Protein AF-M0G0F9-F1 (afdb_monomer)

Mean predicted aligned error: 7.31 Å

Radius of gyration: 19.44 Å; Cα contacts (8 Å, |Δi|>4): 102; chains: 1; bounding box: 55×50×41 Å

Solvent-accessible surface area (backbone atoms only — not comparable to full-atom values): 6748 Å² total; per-residue (Å²): 113,66,71,39,37,76,71,45,54,28,40,78,80,40,79,83,74,71,36,74,45,75,30,60,68,52,54,51,50,50,53,26,53,49,48,41,66,73,46,72,42,46,65,54,34,48,54,52,44,53,54,48,50,51,52,41,51,61,48,44,73,78,48,98,44,97,40,57,66,54,36,59,74,70,46,62,40,80,78,35,72,71,49,35,50,48,43,54,48,36,47,50,43,54,52,49,48,53,41,42,52,52,26,29,54,51,43,54,52,52,60,54,54,73,73,67,76,82,82,134

Secondary structure (DSSP, 8-state):
-HHHHHTTSEEEEEETTEEEEE-HHHHHHHHHHHHHHHH-SHHHHHHHHHHHHHHHHHHHTT-SSSSHHHHHHHTGGGS-HHHHHHHHHHHHHHHHHHHHHHHHHHHHHHHHHHT-----

Organism: Haloferax prahovense (strain DSM 18310 / JCM 13924 / TL6) (NCBI:txid1227461)

Foldseek 3Di:
DVVCVVVVQWDFDDVVVTDIDGNVVVVLVVLLVVVCVVQVALVSLVVVLVVLVVVLVVLCVVDPDPALVRCVVVCVCVVDVVNVVSSVVNVVSVSVSVSSVVSSVVRVVVVVVVVDDDDD

Structure (mmCIF, N/CA/C/O backbone):
data_AF-M0G0F9-F1
#
_entry.id   AF-M0G0F9-F1
#
loop_
_atom_site.group_PDB
_atom_site.id
_atom_site.type_symbol
_atom_site.label_atom_id
_atom_site.label_alt_id
_atom_site.label_comp_id
_atom_site.label_asym_id
_atom_site.label_entity_id
_atom_site.label_seq_id
_atom_site.pdbx_PDB_ins_code
_atom_site.Cartn_x
_atom_site.Cartn_y
_atom_site.Cartn_z
_atom_site.occupancy
_atom_site.B_iso_or_equiv
_atom_site.auth_seq_id
_atom_site.auth_comp_id
_atom_site.auth_asym_id
_atom_site.auth_atom_id
_atom_site.pdbx_PDB_model_num
ATOM 1 N N . MET A 1 1 ? -3.627 -21.669 20.450 1.00 80.75 1 MET A N 1
ATOM 2 C CA . MET A 1 1 ? -4.006 -21.076 19.149 1.00 80.75 1 MET A CA 1
ATOM 3 C C . MET A 1 1 ? -5.408 -20.485 19.185 1.00 80.75 1 MET A C 1
ATOM 5 O O . MET A 1 1 ? -5.572 -19.408 18.638 1.00 80.75 1 MET A O 1
ATOM 9 N N . GLU A 1 2 ? -6.376 -21.105 19.871 1.00 85.25 2 GLU A N 1
ATOM 10 C CA . GLU A 1 2 ? -7.770 -20.613 19.951 1.00 85.25 2 GLU A CA 1
ATOM 11 C C . GLU A 1 2 ? -7.898 -19.176 20.480 1.00 85.25 2 GLU A C 1
ATOM 13 O O . GLU A 1 2 ? -8.560 -18.369 19.849 1.00 85.25 2 GLU A O 1
ATOM 18 N N . TRP A 1 3 ? -7.124 -18.789 21.500 1.00 88.81 3 TRP A N 1
ATOM 19 C CA . TRP A 1 3 ? -7.073 -17.393 21.965 1.00 88.81 3 TRP A CA 1
ATOM 20 C C . TRP A 1 3 ? -6.727 -16.366 20.865 1.00 88.81 3 TRP A C 1
ATOM 22 O O . TRP A 1 3 ? -7.243 -15.253 20.858 1.00 88.81 3 TRP A O 1
ATOM 32 N N . PHE A 1 4 ? -5.869 -16.722 19.903 1.00 88.06 4 PHE A N 1
ATOM 33 C CA . PHE A 1 4 ? -5.549 -15.834 18.778 1.00 88.06 4 PHE A CA 1
ATOM 34 C C . PHE A 1 4 ? -6.666 -15.785 17.731 1.00 88.06 4 PHE A C 1
ATOM 36 O O . PHE A 1 4 ? -6.742 -14.811 16.986 1.00 88.06 4 PHE A O 1
ATOM 43 N N . VAL A 1 5 ? -7.510 -16.818 17.668 1.00 85.19 5 VAL A N 1
ATOM 44 C CA . VAL A 1 5 ? -8.732 -16.812 16.856 1.00 85.19 5 VAL A CA 1
ATOM 45 C C . VAL A 1 5 ? -9.772 -15.901 17.498 1.00 85.19 5 VAL A C 1
ATOM 47 O O . VAL A 1 5 ? -10.344 -15.066 16.805 1.00 85.19 5 VAL A O 1
ATOM 50 N N . ASP A 1 6 ? -9.921 -15.961 18.822 1.00 86.81 6 ASP A N 1
ATOM 51 C CA . ASP A 1 6 ? -10.823 -15.076 19.569 1.00 86.81 6 ASP A 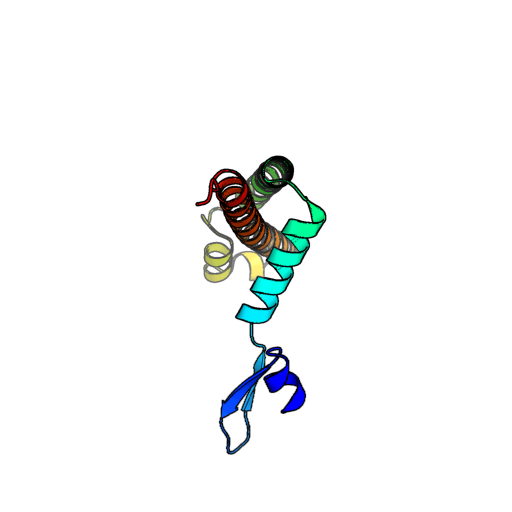CA 1
ATOM 52 C C . ASP A 1 6 ? -10.423 -13.598 19.438 1.00 86.81 6 ASP A C 1
ATOM 54 O O . ASP A 1 6 ? -11.273 -12.720 19.308 1.00 86.81 6 ASP A O 1
ATOM 58 N N . LEU A 1 7 ? -9.116 -13.314 19.413 1.00 86.88 7 LEU A N 1
ATOM 59 C CA . LEU A 1 7 ? -8.588 -11.975 19.129 1.00 86.88 7 LEU A CA 1
ATOM 60 C C . LEU A 1 7 ? -8.673 -11.567 17.646 1.00 86.88 7 LEU A C 1
ATOM 62 O O . LEU A 1 7 ? -8.302 -10.444 17.306 1.00 86.88 7 LEU A O 1
ATOM 66 N N . GLY A 1 8 ? -9.097 -12.465 16.754 1.00 85.50 8 GLY A N 1
ATOM 67 C CA . GLY A 1 8 ? -9.177 -12.231 15.311 1.00 85.50 8 GLY A CA 1
ATOM 68 C C . GLY A 1 8 ? -7.827 -12.193 14.588 1.00 85.50 8 GLY A C 1
ATOM 69 O O . GLY A 1 8 ? -7.780 -11.837 13.416 1.00 85.50 8 GLY A O 1
ATOM 70 N N . VAL A 1 9 ? -6.726 -12.554 15.252 1.00 89.31 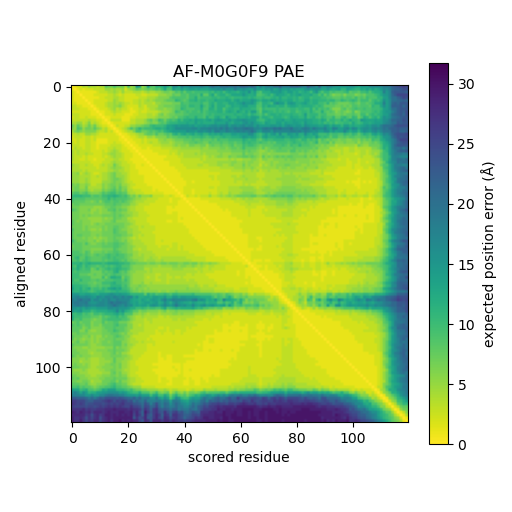9 VAL A N 1
ATOM 71 C CA . VAL A 1 9 ? -5.358 -12.559 14.697 1.00 89.31 9 VAL A CA 1
ATOM 72 C C . VAL A 1 9 ? -5.128 -13.764 13.781 1.00 89.31 9 VAL A C 1
ATOM 74 O O . VAL A 1 9 ? -4.423 -13.666 12.770 1.00 89.31 9 VAL A O 1
ATOM 77 N N . LEU A 1 10 ? -5.719 -14.902 14.137 1.00 91.75 10 LEU A N 1
ATOM 78 C CA . LEU A 1 10 ? -5.718 -16.127 13.346 1.00 91.75 10 LEU A CA 1
ATOM 79 C C . LEU A 1 10 ? -7.143 -16.486 12.928 1.00 91.75 10 LEU A C 1
ATOM 81 O O . LEU A 1 10 ? -8.106 -16.152 13.607 1.00 91.75 10 LEU A O 1
ATOM 85 N N . GLU A 1 11 ? -7.259 -17.229 11.840 1.00 90.69 11 GLU A N 1
ATOM 86 C CA . GLU A 1 11 ? -8.483 -17.895 11.414 1.00 90.69 11 GLU A CA 1
ATOM 87 C C . GLU A 1 11 ? -8.235 -19.405 11.416 1.00 90.69 11 GLU A C 1
ATOM 89 O O . GLU A 1 11 ? -7.196 -19.874 10.942 1.00 90.69 11 GLU A O 1
ATOM 94 N N . LYS A 1 12 ? -9.165 -20.180 11.977 1.00 91.56 12 LYS A N 1
A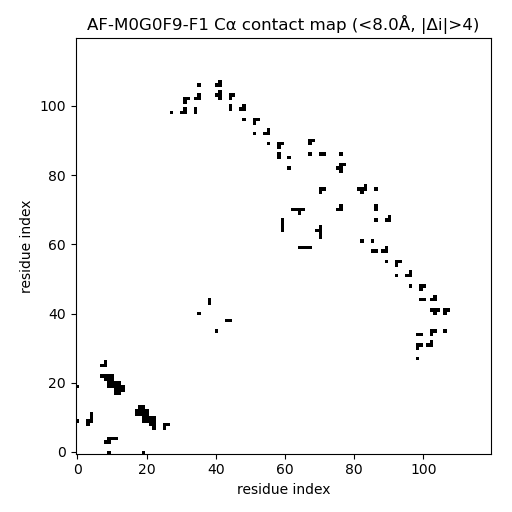TOM 95 C CA . LYS A 1 12 ? -9.116 -21.643 11.927 1.00 91.56 12 LYS A CA 1
ATOM 96 C C . LYS A 1 12 ? -9.812 -22.111 10.649 1.00 91.56 12 LYS A C 1
ATOM 98 O O . LYS A 1 12 ? -11.003 -21.876 10.494 1.00 91.56 12 LYS A O 1
ATOM 103 N N . VAL A 1 13 ? -9.078 -22.778 9.760 1.00 92.56 13 VAL A N 1
ATOM 104 C CA . VAL A 1 13 ? -9.567 -23.187 8.426 1.00 92.56 13 VAL A CA 1
ATOM 105 C C . VAL A 1 13 ? -9.811 -24.691 8.294 1.00 92.56 13 VAL A C 1
ATOM 107 O O . VAL A 1 13 ? -10.453 -25.127 7.344 1.00 92.56 13 VAL A O 1
ATOM 110 N N . ALA A 1 14 ? -9.314 -25.496 9.235 1.00 90.69 14 ALA A N 1
ATOM 111 C CA . ALA A 1 14 ? -9.649 -26.915 9.342 1.00 90.69 14 ALA A CA 1
ATOM 112 C C . ALA A 1 14 ? -9.548 -27.392 10.794 1.00 90.69 14 ALA A C 1
ATOM 114 O O . ALA A 1 14 ? -8.782 -26.831 11.581 1.00 90.69 14 ALA A O 1
ATOM 115 N N . ASP A 1 15 ? -10.288 -28.448 11.133 1.00 86.75 15 ASP A N 1
ATOM 116 C CA . ASP A 1 15 ? -10.322 -29.024 12.483 1.00 86.75 15 ASP A CA 1
ATOM 117 C C . ASP A 1 15 ? -9.469 -30.290 12.644 1.00 86.75 15 ASP A C 1
ATOM 119 O O . ASP A 1 15 ? -9.006 -30.563 13.752 1.00 86.75 15 ASP A O 1
ATOM 123 N N . ASN A 1 16 ? -9.226 -31.056 11.572 1.00 84.75 16 ASN A N 1
ATOM 124 C CA . ASN A 1 16 ? -8.468 -32.308 11.645 1.00 84.75 16 ASN A CA 1
ATOM 125 C 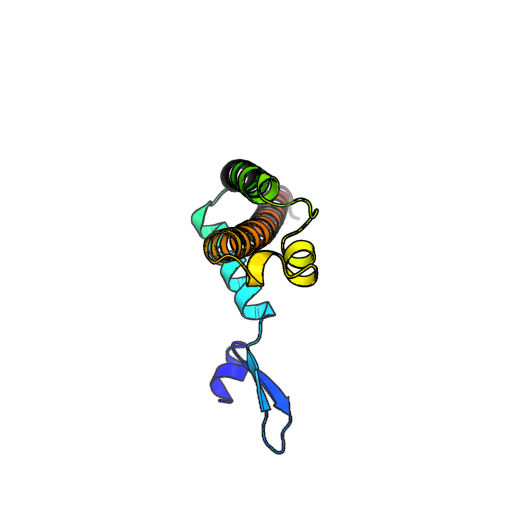C . ASN A 1 16 ? -7.643 -32.611 10.368 1.00 84.75 16 ASN A C 1
ATOM 127 O O . ASN A 1 16 ? -8.221 -33.041 9.368 1.00 84.75 16 ASN A O 1
ATOM 131 N N . PRO A 1 17 ? -6.305 -32.451 10.398 1.00 82.00 17 PRO A N 1
ATOM 132 C CA . PRO A 1 17 ? -5.557 -31.767 11.453 1.00 82.00 17 PRO A CA 1
ATOM 133 C C . PRO A 1 17 ? -6.007 -30.304 11.573 1.00 82.00 17 PRO A C 1
ATOM 135 O O . PRO A 1 17 ? -6.466 -29.709 10.598 1.00 82.00 17 PRO A O 1
ATOM 138 N N . ALA A 1 18 ? -5.889 -29.719 12.766 1.00 87.75 18 ALA A N 1
ATOM 139 C CA . ALA A 1 18 ? -6.265 -28.326 12.960 1.00 87.75 18 ALA A CA 1
ATOM 140 C C . ALA A 1 18 ? -5.323 -27.402 12.168 1.00 87.75 18 ALA A C 1
ATOM 142 O O . ALA A 1 18 ? -4.115 -27.392 12.413 1.00 87.75 18 ALA A O 1
ATOM 143 N N . LEU A 1 19 ? -5.875 -26.628 11.232 1.00 92.75 19 LEU A N 1
ATOM 144 C CA . LEU A 1 19 ? -5.129 -25.679 10.406 1.00 92.75 19 LEU A CA 1
ATOM 145 C C . LEU A 1 19 ? -5.537 -24.254 10.765 1.00 92.75 19 LEU A C 1
ATOM 147 O O . LEU A 1 19 ? -6.724 -23.933 10.825 1.00 92.75 19 LEU A O 1
ATOM 151 N N . PHE A 1 20 ? -4.538 -23.400 10.975 1.00 91.94 20 PHE A N 1
ATOM 152 C CA . PHE A 1 20 ? -4.717 -21.988 11.294 1.00 91.94 20 PHE A CA 1
ATOM 153 C C . PHE A 1 20 ? -3.967 -21.142 10.269 1.00 91.94 20 PHE A C 1
ATOM 155 O O . PHE A 1 20 ? -2.811 -21.434 9.957 1.00 91.94 20 PHE A O 1
ATOM 162 N N . VAL A 1 21 ? -4.604 -20.083 9.778 1.00 92.81 21 VAL A N 1
ATOM 163 C CA . VAL A 1 21 ? -3.995 -19.091 8.885 1.00 92.81 21 VAL A CA 1
ATOM 164 C C . VAL A 1 21 ? -4.008 -17.721 9.545 1.00 92.81 21 VAL A C 1
ATOM 166 O O . VAL A 1 21 ? -4.800 -17.450 10.447 1.00 92.81 21 VAL A O 1
ATOM 169 N N . ARG A 1 22 ? -3.103 -16.842 9.119 1.00 93.06 22 ARG A N 1
ATOM 170 C CA . ARG A 1 22 ? -3.103 -15.446 9.553 1.00 93.06 22 ARG A CA 1
ATOM 171 C C . ARG A 1 22 ? -4.331 -14.740 8.977 1.00 93.06 22 ARG A C 1
ATOM 173 O O . ARG A 1 22 ? -4.559 -14.812 7.774 1.00 93.06 22 ARG A O 1
ATOM 180 N N . ASN A 1 23 ? -5.080 -14.023 9.814 1.00 91.75 23 ASN A N 1
ATOM 181 C CA . ASN A 1 23 ? -6.206 -13.219 9.344 1.00 91.75 23 ASN A CA 1
ATOM 182 C C . ASN A 1 23 ? -5.692 -11.927 8.690 1.00 91.75 23 ASN A C 1
ATOM 184 O O . ASN A 1 23 ? -5.502 -10.910 9.360 1.00 91.75 23 ASN A O 1
ATOM 188 N N . GLU A 1 24 ? -5.437 -11.956 7.381 1.00 90.25 24 GLU A N 1
ATOM 189 C CA . GLU A 1 24 ? -4.913 -10.788 6.662 1.00 90.25 24 GLU A CA 1
ATOM 190 C C . GLU A 1 24 ? -5.831 -9.563 6.761 1.00 90.25 24 GLU A C 1
ATOM 192 O O . GLU A 1 24 ? -5.326 -8.450 6.916 1.00 90.25 24 GLU A O 1
ATOM 197 N N . ALA A 1 25 ? -7.154 -9.752 6.784 1.00 87.88 25 ALA A N 1
ATOM 198 C CA . ALA A 1 25 ? -8.111 -8.652 6.895 1.00 87.88 25 ALA A CA 1
ATOM 199 C C . ALA A 1 25 ? -7.964 -7.886 8.222 1.00 87.88 25 ALA A C 1
ATOM 201 O O . ALA A 1 25 ? -7.998 -6.653 8.232 1.00 87.88 25 ALA A O 1
ATOM 202 N N . TYR A 1 26 ? -7.718 -8.586 9.336 1.00 87.56 26 TYR A N 1
ATOM 203 C CA . TYR A 1 26 ? -7.446 -7.945 10.628 1.00 87.56 26 TYR A CA 1
ATOM 204 C C . TYR A 1 26 ? -6.182 -7.077 10.582 1.00 87.56 26 TYR A C 1
ATOM 206 O O . TYR A 1 26 ? -6.165 -5.944 11.070 1.00 87.56 26 TYR A O 1
ATOM 214 N N . PHE A 1 27 ? -5.111 -7.579 9.967 1.00 90.25 27 PHE A N 1
ATOM 215 C CA . PHE A 1 27 ? -3.862 -6.830 9.876 1.00 90.25 27 PHE A CA 1
ATOM 216 C C . PHE A 1 27 ? -3.931 -5.670 8.875 1.00 90.25 27 PHE A C 1
ATOM 218 O O . PHE A 1 27 ? -3.311 -4.638 9.127 1.00 90.25 27 PHE A O 1
ATOM 225 N N . GLU A 1 28 ? -4.668 -5.808 7.770 1.00 89.50 28 GLU A N 1
ATOM 226 C CA . GLU A 1 28 ? -4.974 -4.695 6.861 1.00 89.50 28 GLU A CA 1
ATOM 227 C C . GLU A 1 28 ? -5.753 -3.599 7.588 1.00 89.50 28 GLU A C 1
ATOM 229 O O . GLU A 1 28 ? -5.348 -2.436 7.559 1.00 89.50 28 GLU A O 1
ATOM 234 N N . P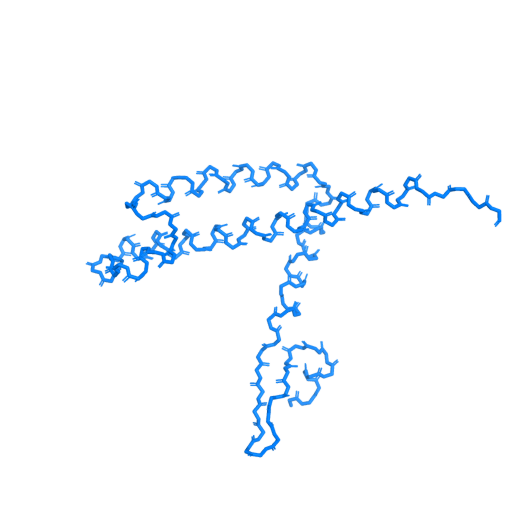HE A 1 29 ? -6.803 -3.978 8.324 1.00 91.44 29 PHE A N 1
ATOM 235 C CA . PHE A 1 29 ? -7.557 -3.051 9.160 1.00 91.44 29 PHE A CA 1
ATOM 236 C C . PHE A 1 29 ? -6.641 -2.314 10.143 1.00 91.44 29 PHE A C 1
ATOM 238 O O . PHE A 1 29 ? -6.647 -1.084 10.161 1.00 91.44 29 PHE A O 1
ATOM 245 N N . ARG A 1 30 ? -5.803 -3.036 10.904 1.00 93.62 30 ARG A N 1
ATOM 246 C CA . ARG A 1 30 ? -4.874 -2.417 11.865 1.00 93.62 30 ARG A CA 1
ATOM 247 C C . ARG A 1 30 ? -3.908 -1.445 11.188 1.00 93.62 30 ARG A C 1
ATOM 249 O O . ARG A 1 30 ? -3.727 -0.356 11.718 1.00 93.62 30 ARG A O 1
ATOM 256 N N . ARG A 1 31 ? -3.324 -1.785 10.032 1.00 94.62 31 ARG A N 1
ATOM 257 C CA . ARG A 1 31 ? -2.408 -0.880 9.305 1.00 94.62 31 ARG A CA 1
ATOM 258 C C . ARG A 1 31 ? -3.091 0.423 8.896 1.00 94.62 31 ARG A C 1
ATOM 260 O O . ARG A 1 31 ? -2.530 1.491 9.115 1.00 94.62 31 ARG A O 1
ATOM 267 N N . VAL A 1 32 ? -4.310 0.343 8.365 1.00 95.06 32 VAL A N 1
ATOM 268 C CA . VAL A 1 32 ? -5.098 1.530 8.005 1.00 95.06 32 VAL A CA 1
ATOM 269 C C . VAL A 1 32 ? -5.483 2.340 9.244 1.00 95.06 32 VAL A C 1
ATOM 271 O O . VAL A 1 32 ? -5.394 3.562 9.226 1.00 95.06 32 VAL A O 1
ATOM 274 N N . THR A 1 33 ? -5.882 1.692 10.340 1.00 92.19 33 THR A N 1
ATOM 275 C CA . THR A 1 33 ? -6.195 2.393 11.595 1.00 92.19 33 THR A CA 1
ATOM 276 C C . THR A 1 33 ? -4.985 3.138 12.153 1.00 92.19 33 THR A C 1
ATOM 278 O O . THR A 1 33 ? -5.140 4.259 12.626 1.00 92.19 33 THR A O 1
ATOM 281 N N . GLU A 1 34 ? -3.789 2.549 12.098 1.00 94.56 34 GLU A N 1
ATOM 282 C CA . GLU A 1 34 ? -2.568 3.246 12.516 1.00 94.56 34 GLU A CA 1
ATOM 283 C C . GLU A 1 34 ? -2.238 4.415 11.579 1.00 94.56 34 GLU A C 1
ATOM 285 O O . GLU A 1 34 ? -1.920 5.488 12.069 1.00 94.56 34 GLU A O 1
ATOM 290 N N . LEU A 1 35 ? -2.421 4.272 10.261 1.00 95.69 35 LEU A N 1
ATOM 291 C CA . LEU A 1 35 ? -2.279 5.385 9.311 1.00 95.69 35 LEU A CA 1
ATOM 292 C C . LEU A 1 35 ? -3.214 6.559 9.625 1.00 95.69 35 LEU A C 1
ATOM 294 O O . LEU A 1 35 ? -2.800 7.713 9.600 1.00 95.69 35 LEU A O 1
ATOM 298 N N . ILE A 1 36 ? -4.476 6.272 9.941 1.00 94.81 36 ILE A N 1
ATOM 299 C CA . ILE A 1 36 ? -5.453 7.299 10.328 1.00 94.81 36 ILE A CA 1
ATOM 300 C C . ILE A 1 36 ? -4.988 8.042 11.587 1.00 94.81 36 ILE A C 1
ATOM 302 O O . ILE A 1 36 ? -5.117 9.260 11.656 1.00 94.81 36 ILE A O 1
ATOM 306 N N . ARG A 1 37 ? -4.425 7.322 12.565 1.00 93.62 37 ARG A N 1
ATOM 307 C CA . ARG A 1 37 ? -3.870 7.910 13.794 1.00 93.62 37 ARG A CA 1
ATOM 308 C C . ARG A 1 37 ? -2.589 8.703 13.550 1.00 93.62 37 ARG A C 1
ATOM 310 O O . ARG A 1 37 ? -2.374 9.695 14.225 1.00 93.62 37 ARG A O 1
ATOM 317 N N . GLU A 1 38 ? -1.746 8.243 12.632 1.00 94.81 38 GLU A N 1
ATOM 318 C CA . GLU A 1 38 ? -0.460 8.859 12.292 1.00 94.81 38 GLU A CA 1
ATOM 319 C C . GLU A 1 38 ? -0.650 10.201 11.578 1.00 94.81 38 GLU A C 1
ATOM 321 O O . GLU A 1 38 ? -0.011 11.183 11.937 1.00 94.81 38 GLU A O 1
ATOM 326 N N . PHE A 1 39 ? -1.529 10.244 10.574 1.00 93.25 39 PHE A N 1
ATOM 327 C CA . PHE A 1 39 ? -1.710 11.429 9.733 1.00 93.25 39 PHE A CA 1
ATOM 328 C C . PHE A 1 39 ? -2.810 12.375 10.226 1.00 93.25 39 PHE A C 1
ATOM 330 O O . PHE A 1 39 ? -2.814 13.538 9.826 1.00 93.25 39 PHE A O 1
ATOM 337 N N . GLU A 1 40 ? -3.740 11.884 11.056 1.00 89.38 40 GLU A N 1
ATOM 338 C CA . GLU A 1 40 ? -4.856 12.595 11.712 1.00 89.38 40 GLU A CA 1
ATOM 339 C C . GLU A 1 40 ? -5.893 13.248 10.776 1.00 89.38 40 GLU A C 1
ATOM 341 O O . GLU A 1 40 ? -7.071 13.345 11.118 1.00 89.38 40 GLU A O 1
ATOM 346 N N . THR A 1 41 ? -5.494 13.681 9.579 1.00 94.44 41 THR A N 1
ATOM 347 C CA . THR A 1 41 ? -6.306 14.447 8.636 1.00 94.44 41 THR A CA 1
ATOM 348 C C . THR A 1 41 ? -6.194 13.899 7.219 1.00 94.44 41 THR A C 1
ATOM 350 O O . THR A 1 41 ? -5.149 13.435 6.763 1.00 94.44 41 THR A O 1
ATOM 353 N N . SER A 1 42 ? -7.290 14.013 6.470 1.00 95.31 42 SER A N 1
ATOM 354 C CA . SER A 1 42 ? -7.352 13.600 5.064 1.00 95.31 42 SER A CA 1
ATOM 355 C C . SER A 1 42 ? -6.411 14.400 4.145 1.00 95.31 42 SER A C 1
ATOM 357 O O . SER A 1 42 ? -5.990 13.901 3.096 1.00 95.31 42 SER A O 1
ATOM 359 N N . ALA A 1 43 ? -6.073 15.637 4.530 1.00 96.19 43 ALA A N 1
ATOM 360 C CA . ALA A 1 43 ? -5.121 16.483 3.815 1.00 96.19 43 ALA A CA 1
ATOM 361 C C . ALA A 1 43 ? -3.682 15.967 3.975 1.00 96.19 43 ALA A C 1
ATOM 363 O O . ALA A 1 43 ? -3.011 15.753 2.971 1.00 96.19 43 ALA A O 1
ATOM 364 N N . ALA A 1 44 ? -3.255 15.653 5.202 1.00 97.00 44 ALA A N 1
ATOM 365 C CA . ALA A 1 44 ? -1.931 15.082 5.454 1.00 97.00 44 ALA A CA 1
ATOM 366 C C . ALA A 1 44 ? -1.746 13.717 4.762 1.00 97.00 44 ALA A C 1
ATOM 368 O O . ALA A 1 44 ? -0.703 13.444 4.173 1.00 97.00 44 ALA A O 1
ATOM 369 N N . VAL A 1 45 ? -2.789 12.874 4.741 1.00 97.56 45 VAL A N 1
ATOM 370 C CA . VAL A 1 45 ? -2.753 11.618 3.970 1.00 97.56 45 VAL A CA 1
ATOM 371 C C . VAL A 1 45 ? -2.624 11.881 2.463 1.00 97.56 45 VAL A C 1
ATOM 373 O O . VAL A 1 45 ? -1.972 11.107 1.764 1.00 97.56 45 VAL A O 1
ATOM 376 N N . ALA A 1 46 ? -3.229 12.951 1.935 1.00 97.75 46 ALA A N 1
ATOM 377 C CA . ALA A 1 46 ? -3.115 13.295 0.517 1.00 97.75 46 ALA A CA 1
ATOM 378 C C . ALA A 1 46 ? -1.683 13.702 0.131 1.00 97.75 46 ALA A C 1
ATOM 380 O O . ALA A 1 46 ? -1.192 13.235 -0.894 1.00 97.75 46 ALA A O 1
ATOM 381 N N . GLU A 1 47 ? -1.000 14.481 0.972 1.00 97.94 47 GLU A N 1
ATOM 382 C CA . GLU A 1 47 ? 0.413 14.836 0.771 1.00 97.94 47 GLU A CA 1
ATOM 383 C C . GLU A 1 47 ? 1.298 13.582 0.731 1.00 97.94 47 GLU A C 1
ATOM 385 O O . GLU A 1 47 ? 2.056 13.381 -0.219 1.00 97.94 47 GLU A O 1
ATOM 390 N N . ALA A 1 48 ? 1.110 12.662 1.683 1.00 97.75 48 ALA A N 1
ATOM 391 C CA . ALA A 1 48 ? 1.821 11.386 1.683 1.00 97.75 48 ALA A CA 1
ATOM 392 C C . ALA A 1 48 ? 1.523 10.546 0.427 1.00 97.75 48 ALA A C 1
ATOM 394 O O . ALA A 1 48 ? 2.416 9.917 -0.139 1.00 97.75 48 ALA A O 1
ATOM 395 N N . ILE A 1 49 ? 0.277 10.528 -0.058 1.00 98.50 49 ILE A N 1
ATOM 396 C CA . ILE A 1 49 ? -0.060 9.837 -1.313 1.00 98.50 49 ILE A CA 1
ATOM 397 C C . ILE A 1 49 ? 0.747 10.403 -2.486 1.00 98.50 49 ILE A C 1
ATOM 399 O O . ILE A 1 49 ? 1.200 9.625 -3.329 1.00 98.50 49 ILE A O 1
ATOM 403 N N . ASP A 1 50 ? 0.929 11.719 -2.560 1.00 98.44 50 ASP A N 1
ATOM 404 C CA . ASP A 1 50 ? 1.664 12.351 -3.653 1.00 98.44 50 ASP A CA 1
ATOM 405 C C . ASP A 1 50 ? 3.166 12.037 -3.597 1.00 98.44 50 ASP A C 1
ATOM 407 O O . ASP A 1 50 ? 3.755 11.703 -4.632 1.00 98.44 50 ASP A O 1
ATOM 411 N N . GLU A 1 51 ? 3.765 12.016 -2.404 1.00 98.00 51 GLU A N 1
ATOM 412 C CA . GLU A 1 51 ? 5.152 11.573 -2.197 1.00 98.00 51 GLU A CA 1
ATOM 413 C C . GLU A 1 51 ? 5.356 10.120 -2.645 1.00 98.00 51 GLU A C 1
ATOM 415 O O . GLU A 1 51 ? 6.231 9.813 -3.460 1.00 98.00 51 GLU A O 1
ATOM 420 N N . TYR A 1 52 ? 4.495 9.211 -2.182 1.00 98.19 52 TYR A N 1
ATOM 421 C CA . TYR A 1 52 ? 4.593 7.802 -2.555 1.00 98.19 52 TYR A CA 1
ATOM 422 C C . TYR A 1 52 ? 4.296 7.576 -4.042 1.00 98.19 52 TYR A C 1
ATOM 424 O O . TYR A 1 52 ? 4.873 6.673 -4.642 1.00 98.19 52 TYR A O 1
ATOM 432 N N . ARG A 1 53 ? 3.447 8.394 -4.677 1.00 98.25 53 ARG A N 1
ATOM 433 C CA . ARG A 1 53 ? 3.230 8.361 -6.136 1.00 98.25 53 ARG A CA 1
ATOM 434 C C . ARG A 1 53 ? 4.439 8.849 -6.921 1.00 98.25 53 ARG A C 1
ATOM 436 O O . ARG A 1 53 ? 4.671 8.371 -8.031 1.00 98.25 53 ARG A O 1
ATOM 443 N N . ALA A 1 54 ? 5.180 9.829 -6.412 1.00 98.38 54 ALA A N 1
ATOM 444 C CA . ALA A 1 54 ? 6.452 10.211 -7.015 1.00 98.38 54 ALA A CA 1
ATOM 445 C C . ALA A 1 54 ? 7.427 9.030 -6.953 1.00 98.38 54 ALA A C 1
ATOM 447 O O . ALA A 1 54 ? 7.933 8.610 -7.994 1.00 98.38 54 ALA A O 1
ATOM 448 N N . ARG A 1 55 ? 7.558 8.403 -5.777 1.00 98.06 55 ARG A N 1
ATOM 449 C CA . ARG A 1 55 ? 8.423 7.234 -5.601 1.00 98.06 55 ARG A CA 1
ATOM 450 C C . ARG A 1 55 ? 8.003 6.034 -6.453 1.00 98.06 55 ARG A C 1
ATOM 452 O O . ARG A 1 55 ? 8.849 5.367 -7.039 1.00 98.06 55 ARG A O 1
ATOM 459 N N . GLU A 1 56 ? 6.702 5.770 -6.566 1.00 98.00 56 GLU A N 1
ATOM 460 C CA . GLU A 1 56 ? 6.167 4.696 -7.411 1.00 98.00 56 GLU A CA 1
ATOM 461 C C . GLU A 1 56 ? 6.557 4.893 -8.878 1.00 98.00 56 GLU A C 1
ATOM 463 O O . GLU A 1 56 ? 6.952 3.934 -9.535 1.00 98.00 56 GLU A O 1
ATOM 468 N N . ARG A 1 57 ? 6.501 6.132 -9.384 1.00 97.81 57 ARG A N 1
ATOM 469 C CA . ARG A 1 57 ? 6.898 6.456 -10.763 1.00 97.81 57 ARG A CA 1
ATOM 470 C C . ARG A 1 57 ? 8.396 6.296 -10.995 1.00 97.81 57 ARG A C 1
ATOM 472 O O . ARG A 1 57 ? 8.782 5.798 -12.047 1.00 97.81 57 ARG A O 1
ATOM 479 N N . GLU A 1 58 ? 9.225 6.697 -10.034 1.00 97.94 58 GLU A N 1
ATOM 480 C CA . GLU A 1 58 ? 10.676 6.483 -10.099 1.00 97.94 58 GLU A CA 1
ATOM 481 C C . GLU A 1 58 ? 11.016 4.994 -10.177 1.00 97.94 58 GLU A C 1
ATOM 483 O O . GLU A 1 58 ? 11.808 4.581 -11.019 1.00 97.94 58 GLU A O 1
ATOM 488 N N . LEU A 1 59 ? 10.378 4.178 -9.333 1.00 96.94 59 LEU A N 1
ATOM 489 C CA . LEU A 1 59 ? 10.582 2.732 -9.317 1.00 96.94 59 LEU A CA 1
ATOM 490 C C . LEU A 1 59 ? 10.065 2.068 -10.595 1.00 96.94 59 LEU A C 1
ATOM 492 O O . LEU A 1 59 ? 10.759 1.228 -11.164 1.00 96.94 59 LEU A O 1
ATOM 496 N N . ALA A 1 60 ? 8.886 2.474 -11.072 1.00 95.88 60 ALA A N 1
ATOM 497 C CA . ALA A 1 60 ? 8.300 1.966 -12.307 1.00 95.88 60 ALA A CA 1
ATOM 498 C C . ALA A 1 60 ? 9.182 2.253 -13.531 1.00 95.88 60 ALA A C 1
ATOM 500 O O . ALA A 1 60 ? 9.287 1.405 -14.405 1.00 95.88 60 ALA A O 1
ATOM 501 N N . ALA A 1 61 ? 9.872 3.398 -13.582 1.00 96.75 61 ALA A N 1
ATOM 502 C CA . ALA A 1 61 ? 10.741 3.763 -14.706 1.00 96.75 61 ALA A CA 1
ATOM 503 C C . ALA A 1 61 ? 11.946 2.820 -14.911 1.00 96.75 61 ALA A C 1
ATOM 505 O O . ALA A 1 61 ? 12.589 2.872 -15.957 1.00 96.75 61 ALA A O 1
ATOM 506 N N . HIS A 1 62 ? 12.260 1.963 -13.934 1.00 94.31 62 HIS A N 1
ATOM 507 C CA . HIS A 1 62 ? 13.295 0.934 -14.062 1.00 94.31 62 HIS A CA 1
ATOM 508 C C . HIS A 1 62 ? 12.825 -0.332 -14.787 1.00 94.31 62 HIS A C 1
ATOM 510 O O . HIS A 1 62 ? 13.649 -1.201 -15.073 1.00 94.31 62 HIS A O 1
ATOM 516 N N . PHE A 1 63 ? 11.528 -0.460 -15.062 1.00 93.44 63 PHE A N 1
ATOM 517 C CA . PHE A 1 63 ? 10.940 -1.653 -15.650 1.00 93.44 63 PHE A CA 1
ATOM 518 C C . PHE A 1 63 ? 10.046 -1.292 -16.837 1.00 93.44 63 PHE A C 1
ATOM 520 O O . PHE A 1 63 ? 9.338 -0.292 -16.818 1.00 93.44 63 PHE A O 1
ATOM 527 N N . ASP A 1 64 ? 10.024 -2.154 -17.852 1.00 92.94 64 ASP A N 1
ATOM 528 C CA . ASP A 1 64 ? 9.140 -1.985 -19.015 1.00 92.94 64 ASP A CA 1
ATOM 529 C C . ASP A 1 64 ? 7.694 -2.438 -18.741 1.00 92.94 64 ASP A C 1
ATOM 531 O O . ASP A 1 64 ? 6.793 -2.232 -19.554 1.00 92.94 64 ASP A O 1
ATOM 535 N N . GLU A 1 65 ? 7.464 -3.077 -17.595 1.00 94.75 65 GLU A N 1
ATOM 536 C CA . GLU A 1 65 ? 6.172 -3.643 -17.225 1.00 94.75 65 GLU A CA 1
ATOM 537 C C . GLU A 1 65 ? 5.317 -2.645 -16.433 1.00 94.75 65 GLU A C 1
ATOM 539 O O . GLU A 1 65 ? 5.838 -1.862 -15.639 1.00 94.75 65 GLU A O 1
ATOM 544 N N . PRO A 1 66 ? 3.979 -2.696 -16.562 1.00 93.00 66 PRO A N 1
ATOM 545 C CA . PRO A 1 66 ? 3.088 -1.690 -15.986 1.00 93.00 66 PRO A CA 1
ATOM 546 C C . PRO A 1 66 ? 2.864 -1.848 -14.476 1.00 93.00 66 PRO A C 1
ATOM 548 O O . PRO A 1 66 ? 2.210 -1.006 -13.860 1.00 93.00 66 PRO A O 1
ATOM 551 N N . SER A 1 67 ? 3.322 -2.948 -13.873 1.00 94.06 67 SER A N 1
ATOM 552 C CA . SER A 1 67 ? 3.118 -3.220 -12.453 1.00 94.06 67 SER A CA 1
ATOM 553 C C . SER A 1 67 ? 4.221 -4.105 -11.867 1.00 94.06 67 SER A C 1
ATOM 555 O O . SER A 1 67 ? 4.833 -4.893 -12.597 1.00 94.06 67 SER A O 1
ATOM 557 N N . PRO A 1 68 ? 4.428 -4.063 -10.536 1.00 94.81 68 PRO A N 1
ATOM 558 C CA . PRO A 1 68 ? 5.404 -4.928 -9.882 1.00 94.81 68 PRO A CA 1
ATOM 559 C C . PRO A 1 68 ? 5.133 -6.420 -10.129 1.00 94.81 68 PRO A C 1
ATOM 561 O O . PRO A 1 68 ? 6.053 -7.219 -10.295 1.00 94.81 68 PRO A O 1
ATOM 564 N N . ASP A 1 69 ? 3.865 -6.829 -10.170 1.00 94.12 69 ASP A N 1
ATOM 565 C CA . ASP A 1 69 ? 3.536 -8.236 -10.392 1.00 94.12 69 ASP A CA 1
ATOM 566 C C . ASP A 1 69 ? 3.803 -8.663 -11.834 1.00 94.12 69 ASP A C 1
ATOM 568 O O . ASP A 1 69 ? 4.320 -9.759 -12.038 1.00 94.12 69 ASP A O 1
ATOM 572 N N . ALA A 1 70 ? 3.570 -7.791 -12.819 1.00 93.62 70 ALA A N 1
ATOM 573 C CA . ALA A 1 70 ? 3.942 -8.052 -14.209 1.00 93.62 70 ALA A CA 1
ATOM 574 C C . ALA A 1 70 ? 5.464 -8.246 -14.369 1.00 93.62 70 ALA A C 1
ATOM 576 O O . ALA A 1 70 ? 5.887 -9.232 -14.974 1.00 93.62 70 ALA A O 1
ATOM 577 N N . VAL A 1 71 ? 6.291 -7.416 -13.715 1.00 90.44 71 VAL A N 1
ATOM 578 C CA . VAL A 1 71 ? 7.757 -7.620 -13.656 1.00 90.44 71 VAL A CA 1
ATOM 579 C C . VAL A 1 71 ? 8.115 -8.986 -13.076 1.00 90.44 71 VAL A C 1
ATOM 581 O O . VAL A 1 71 ? 8.998 -9.679 -13.590 1.00 90.44 71 VAL A O 1
ATOM 584 N N . ALA A 1 72 ? 7.454 -9.376 -11.983 1.00 89.12 72 ALA A N 1
ATOM 585 C CA . ALA A 1 72 ? 7.715 -10.654 -11.338 1.00 89.12 72 ALA A CA 1
ATOM 586 C C . ALA A 1 72 ? 7.359 -11.836 -12.248 1.00 89.12 72 ALA A C 1
ATOM 588 O O . ALA A 1 72 ? 8.129 -12.793 -12.313 1.00 89.12 72 ALA A O 1
ATOM 589 N N . TYR A 1 73 ? 6.244 -11.755 -12.982 1.00 90.38 73 TYR A N 1
ATOM 590 C CA . TYR A 1 73 ? 5.856 -12.766 -13.968 1.00 90.38 73 TYR A CA 1
ATOM 591 C C . TYR A 1 73 ? 6.833 -12.848 -15.145 1.00 90.38 73 TYR A C 1
ATOM 593 O O . TYR A 1 73 ? 7.152 -13.949 -15.589 1.00 90.38 73 TYR A O 1
ATOM 601 N N . ALA A 1 74 ? 7.360 -11.714 -15.613 1.00 88.94 74 ALA A N 1
ATOM 602 C CA . ALA A 1 74 ? 8.380 -11.675 -16.661 1.00 88.94 74 ALA A CA 1
ATOM 603 C C . ALA A 1 74 ? 9.746 -12.235 -16.200 1.00 88.94 74 ALA A C 1
ATOM 605 O O . ALA A 1 74 ? 10.624 -12.530 -17.017 1.00 88.94 74 ALA A O 1
ATOM 606 N N . GLY A 1 75 ? 9.952 -12.399 -14.887 1.00 85.00 75 GLY A N 1
ATOM 607 C CA . GLY A 1 75 ? 11.169 -12.978 -14.316 1.00 85.00 75 GLY A CA 1
ATOM 608 C C . GLY A 1 75 ? 12.416 -12.108 -14.501 1.00 85.00 75 GLY A C 1
ATOM 609 O O . GLY A 1 75 ? 13.535 -12.613 -14.397 1.00 85.00 75 GLY A O 1
ATOM 610 N N . VAL A 1 76 ? 12.247 -10.812 -14.784 1.00 76.12 76 VAL A N 1
ATOM 611 C CA . VAL A 1 76 ? 13.350 -9.857 -15.006 1.00 76.12 76 VAL A CA 1
ATOM 612 C C . VAL A 1 76 ? 14.219 -9.747 -13.750 1.00 76.12 76 VAL A C 1
ATOM 614 O O . VAL A 1 76 ? 15.435 -9.903 -13.811 1.00 76.12 76 VAL A O 1
ATOM 617 N N . ALA A 1 77 ? 13.575 -9.609 -12.592 1.00 74.06 77 ALA A N 1
ATOM 618 C CA . ALA A 1 77 ? 14.221 -9.468 -11.289 1.00 74.06 77 ALA A CA 1
ATOM 619 C C . ALA A 1 77 ? 14.937 -10.734 -10.775 1.00 74.06 77 ALA A C 1
ATOM 621 O O . ALA A 1 77 ? 15.661 -10.664 -9.793 1.00 74.06 77 ALA A O 1
ATOM 622 N N . ALA A 1 78 ? 14.750 -11.903 -11.396 1.00 75.50 78 ALA A N 1
ATOM 623 C CA . ALA A 1 78 ? 15.413 -13.135 -10.953 1.00 75.50 78 ALA A CA 1
ATOM 624 C C . ALA A 1 78 ? 16.886 -13.224 -11.394 1.00 75.50 78 ALA A C 1
ATOM 626 O O . ALA A 1 78 ? 17.588 -14.154 -11.004 1.00 75.50 78 ALA A O 1
ATOM 627 N N . ARG A 1 79 ? 17.333 -12.301 -12.254 1.00 78.00 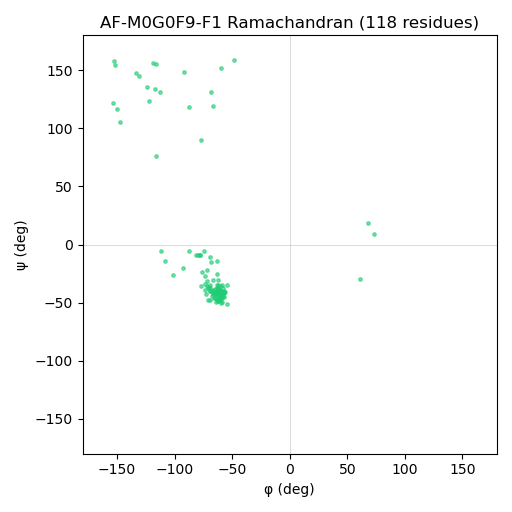79 ARG A N 1
ATOM 628 C CA . ARG A 1 79 ? 18.661 -12.325 -12.886 1.00 78.00 79 ARG A CA 1
ATOM 629 C C . ARG A 1 79 ? 19.587 -11.205 -12.408 1.00 78.00 79 ARG A C 1
ATOM 631 O O . ARG A 1 79 ? 20.743 -11.185 -12.815 1.00 78.00 79 ARG A O 1
ATOM 638 N N . ASP A 1 80 ? 19.071 -10.292 -11.592 1.00 88.31 80 ASP A N 1
ATOM 639 C CA . ASP A 1 80 ? 19.755 -9.081 -11.152 1.00 88.31 80 ASP A CA 1
ATOM 640 C C . ASP A 1 80 ? 19.260 -8.698 -9.746 1.00 88.31 80 ASP A C 1
ATOM 642 O O . ASP A 1 80 ? 18.075 -8.414 -9.551 1.00 88.31 80 ASP A O 1
ATOM 646 N N . ASP A 1 81 ? 20.167 -8.713 -8.767 1.00 90.38 81 ASP A N 1
ATOM 647 C CA . ASP A 1 81 ? 19.872 -8.412 -7.360 1.00 90.38 81 ASP A CA 1
ATOM 648 C C . ASP A 1 81 ? 19.377 -6.972 -7.170 1.00 90.38 81 ASP A C 1
ATOM 650 O O . ASP A 1 81 ? 18.476 -6.715 -6.364 1.00 90.38 81 ASP A O 1
ATOM 654 N N . ASP A 1 82 ? 19.910 -6.053 -7.971 1.00 92.31 82 ASP A N 1
ATOM 655 C CA . ASP A 1 82 ? 19.577 -4.634 -7.972 1.00 92.31 82 ASP A CA 1
ATOM 656 C C . ASP A 1 82 ? 18.149 -4.414 -8.500 1.00 92.31 82 ASP A C 1
ATOM 658 O O . ASP A 1 82 ? 17.379 -3.603 -7.969 1.00 92.31 82 ASP A O 1
ATOM 662 N N . ALA A 1 83 ? 17.763 -5.168 -9.532 1.00 92.31 83 ALA A N 1
ATOM 663 C CA . ALA A 1 83 ? 16.392 -5.209 -10.032 1.00 92.31 83 ALA A CA 1
ATOM 664 C C . ALA A 1 83 ? 15.450 -5.889 -9.024 1.00 92.31 83 ALA A C 1
ATOM 666 O O . ALA A 1 83 ? 14.311 -5.454 -8.838 1.00 92.31 83 ALA A O 1
ATOM 667 N N . ALA A 1 84 ? 15.918 -6.929 -8.329 1.00 93.62 84 ALA A N 1
ATOM 668 C CA . ALA A 1 84 ? 15.149 -7.604 -7.292 1.00 93.62 84 ALA A CA 1
ATOM 669 C C . ALA A 1 84 ? 14.837 -6.682 -6.108 1.00 93.62 84 ALA A C 1
ATOM 671 O O . ALA A 1 84 ? 13.719 -6.711 -5.589 1.00 93.62 84 ALA A O 1
ATOM 672 N N . GLU A 1 85 ? 15.791 -5.857 -5.679 1.00 95.69 85 GLU A N 1
ATOM 673 C CA . GLU A 1 85 ? 15.578 -4.871 -4.620 1.00 95.69 85 GLU A CA 1
ATOM 674 C C . GLU A 1 85 ? 14.562 -3.808 -5.024 1.00 95.69 85 GLU A C 1
ATOM 676 O O . GLU A 1 85 ? 13.572 -3.613 -4.314 1.00 95.69 85 GLU A O 1
ATOM 681 N N . ARG A 1 86 ? 14.733 -3.213 -6.207 1.00 96.19 86 ARG A N 1
ATOM 682 C CA . ARG A 1 86 ? 13.788 -2.227 -6.750 1.00 96.19 86 ARG A CA 1
ATOM 683 C C . ARG A 1 86 ? 12.380 -2.796 -6.870 1.00 96.19 86 ARG A C 1
ATOM 685 O O . ARG A 1 86 ? 11.416 -2.123 -6.521 1.00 96.19 86 ARG A O 1
ATOM 692 N N . LEU A 1 87 ? 12.242 -4.056 -7.283 1.00 96.44 87 LEU A N 1
ATOM 693 C CA . LEU A 1 87 ? 10.943 -4.719 -7.349 1.00 96.44 87 LEU A CA 1
ATOM 694 C C . LEU A 1 87 ? 10.305 -4.903 -5.958 1.00 96.44 87 LEU A C 1
ATOM 696 O O . LEU A 1 87 ? 9.099 -4.698 -5.791 1.00 96.44 87 LEU A O 1
ATOM 700 N N . ARG A 1 88 ? 11.091 -5.289 -4.944 1.00 96.25 88 ARG A N 1
ATOM 701 C CA . ARG A 1 88 ? 10.602 -5.403 -3.555 1.00 96.25 88 ARG A CA 1
ATOM 702 C C . ARG A 1 88 ? 10.151 -4.051 -3.010 1.00 96.25 88 ARG A C 1
ATOM 704 O O . ARG A 1 88 ? 9.109 -3.972 -2.351 1.00 96.25 88 ARG A O 1
ATOM 711 N N . GLU A 1 89 ? 10.908 -2.998 -3.297 1.00 97.69 89 GLU A N 1
ATOM 712 C CA . GLU A 1 89 ? 10.545 -1.639 -2.914 1.00 97.69 89 GLU A CA 1
ATOM 713 C C . GLU A 1 89 ? 9.271 -1.188 -3.632 1.00 97.69 89 GLU A C 1
ATOM 715 O O . GLU A 1 89 ? 8.335 -0.726 -2.980 1.00 97.69 89 GLU A O 1
ATOM 720 N N . TRP A 1 90 ? 9.172 -1.420 -4.944 1.00 98.12 90 TRP A N 1
ATOM 721 C CA . TRP A 1 90 ? 8.003 -1.035 -5.731 1.00 98.12 90 TRP A CA 1
ATOM 722 C C . TRP A 1 90 ? 6.726 -1.689 -5.198 1.00 98.12 90 TRP A C 1
ATOM 724 O O . TRP A 1 90 ? 5.742 -1.001 -4.935 1.00 98.12 90 TRP A O 1
ATOM 734 N N . ARG A 1 91 ? 6.765 -2.991 -4.888 1.00 97.62 91 ARG A N 1
ATOM 735 C CA . ARG A 1 91 ? 5.656 -3.690 -4.212 1.00 97.62 91 ARG A CA 1
ATOM 736 C C . ARG A 1 91 ? 5.277 -3.058 -2.877 1.00 97.62 91 ARG A C 1
ATOM 738 O O . ARG A 1 91 ? 4.094 -2.963 -2.545 1.00 97.62 91 ARG A O 1
ATOM 745 N N . THR A 1 92 ? 6.275 -2.646 -2.102 1.00 96.62 92 THR A N 1
ATOM 746 C CA . THR A 1 92 ? 6.063 -2.018 -0.794 1.00 96.62 92 THR A CA 1
ATOM 747 C C . THR A 1 92 ? 5.374 -0.664 -0.945 1.00 96.62 92 THR A C 1
ATOM 749 O O . THR A 1 92 ? 4.385 -0.411 -0.254 1.00 96.62 92 THR A O 1
ATOM 752 N N . VAL A 1 93 ? 5.835 0.163 -1.885 1.00 98.12 93 VAL A N 1
ATOM 753 C CA . VAL A 1 93 ? 5.253 1.472 -2.213 1.00 98.12 93 VAL A CA 1
ATOM 754 C C . VAL A 1 93 ? 3.820 1.327 -2.726 1.00 98.12 93 VAL A C 1
ATOM 756 O O . VAL A 1 93 ? 2.921 1.979 -2.197 1.00 98.12 93 VAL A O 1
ATOM 759 N N . THR A 1 94 ? 3.566 0.424 -3.677 1.00 97.12 94 THR A N 1
ATOM 760 C CA . THR A 1 94 ? 2.218 0.185 -4.218 1.00 97.12 94 THR A CA 1
ATOM 761 C C . THR A 1 94 ? 1.248 -0.290 -3.130 1.00 97.12 94 THR A C 1
ATOM 763 O O . THR A 1 94 ? 0.110 0.186 -3.059 1.00 97.12 94 THR A O 1
ATOM 766 N N . A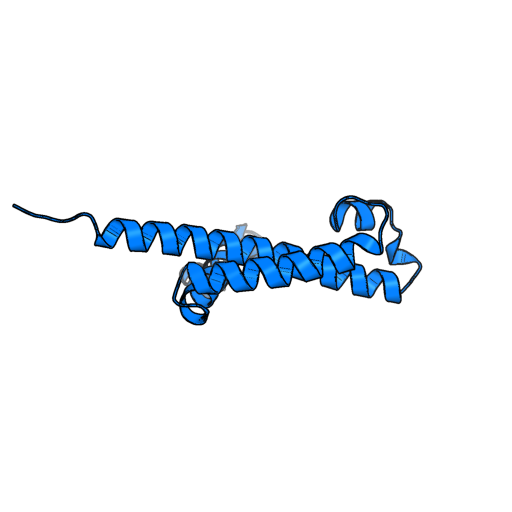RG A 1 95 ? 1.686 -1.174 -2.219 1.00 95.62 95 ARG A N 1
ATOM 767 C CA . ARG A 1 95 ? 0.872 -1.580 -1.059 1.00 95.62 95 ARG A CA 1
ATOM 768 C C . ARG A 1 95 ? 0.580 -0.396 -0.138 1.00 95.62 95 ARG A C 1
ATOM 770 O O . ARG A 1 95 ? -0.576 -0.192 0.224 1.00 95.62 95 ARG A O 1
ATOM 777 N N . ARG A 1 96 ? 1.597 0.395 0.219 1.00 96.62 96 ARG A N 1
ATOM 778 C CA . ARG A 1 96 ? 1.434 1.562 1.102 1.00 96.62 96 ARG A CA 1
ATOM 779 C C . ARG A 1 96 ? 0.490 2.600 0.490 1.00 96.62 96 ARG A C 1
ATOM 781 O O . ARG A 1 96 ? -0.359 3.125 1.199 1.00 96.62 96 ARG A O 1
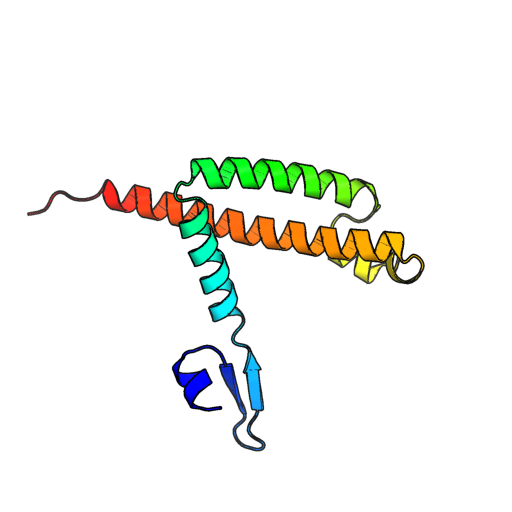ATOM 788 N N . LEU A 1 97 ? 0.544 2.822 -0.826 1.00 97.81 97 LEU A N 1
ATOM 789 C CA . LEU A 1 97 ? -0.404 3.681 -1.546 1.00 97.81 97 LEU A CA 1
ATOM 790 C C . LEU A 1 97 ? -1.852 3.199 -1.433 1.00 97.81 97 LEU A C 1
ATOM 792 O O . LEU A 1 97 ? -2.753 4.020 -1.268 1.00 97.81 97 LEU A O 1
ATOM 796 N N . ARG A 1 98 ? -2.098 1.886 -1.516 1.00 96.88 98 ARG A N 1
ATOM 797 C CA . ARG A 1 98 ? -3.442 1.323 -1.31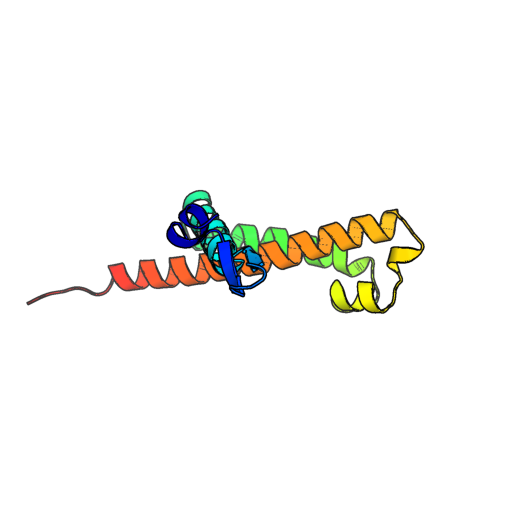0 1.00 96.88 98 ARG A CA 1
ATOM 798 C C . ARG A 1 98 ? -3.937 1.587 0.115 1.00 96.88 98 ARG A C 1
ATOM 800 O O . ARG A 1 98 ? -5.073 2.020 0.283 1.00 96.88 98 ARG A O 1
ATOM 807 N N . GLU A 1 99 ? -3.086 1.367 1.113 1.00 97.06 99 GLU A N 1
ATOM 808 C CA . GLU A 1 99 ? -3.413 1.597 2.527 1.00 97.06 99 GLU A CA 1
ATOM 809 C C . GLU A 1 99 ? -3.682 3.084 2.823 1.00 97.06 99 GLU A C 1
ATOM 811 O O . GLU A 1 99 ? -4.656 3.404 3.501 1.00 97.06 99 GLU A O 1
ATOM 816 N N . LEU A 1 100 ? -2.882 3.998 2.262 1.00 97.81 100 LEU A N 1
ATOM 817 C CA . LEU A 1 100 ? -3.087 5.446 2.389 1.00 97.81 100 LEU A CA 1
ATOM 818 C C . LEU A 1 100 ? -4.395 5.905 1.728 1.00 97.81 100 LEU A C 1
ATOM 820 O O . LEU A 1 100 ? -5.128 6.703 2.304 1.00 97.81 100 LEU A O 1
ATOM 824 N N . ARG A 1 101 ? -4.735 5.385 0.541 1.00 97.88 101 ARG A N 1
ATOM 825 C CA . ARG A 1 101 ? -6.012 5.709 -0.128 1.00 97.88 101 ARG A CA 1
ATOM 826 C C . ARG A 1 101 ? -7.217 5.260 0.697 1.00 97.88 101 ARG A C 1
ATOM 828 O O . ARG A 1 101 ? -8.184 6.007 0.807 1.00 97.88 101 ARG A O 1
ATOM 835 N N . GLU A 1 102 ? -7.143 4.075 1.296 1.00 96.94 102 GLU A N 1
ATOM 836 C CA . GLU A 1 102 ? -8.178 3.574 2.205 1.00 96.94 102 GLU A CA 1
ATOM 837 C C . GLU A 1 102 ? -8.276 4.438 3.475 1.00 96.94 102 GLU A C 1
ATOM 839 O O . GLU A 1 102 ? -9.375 4.810 3.885 1.00 96.94 102 GLU A O 1
ATOM 844 N N . ALA A 1 103 ? -7.142 4.821 4.074 1.00 97.00 103 ALA A N 1
ATOM 845 C CA . ALA A 1 103 ? -7.117 5.723 5.227 1.00 97.00 103 ALA A CA 1
ATOM 846 C C . ALA A 1 103 ? -7.767 7.078 4.904 1.00 97.00 103 ALA A C 1
ATOM 848 O O . ALA A 1 103 ? -8.603 7.561 5.669 1.00 97.00 103 ALA A O 1
ATOM 849 N N . LYS A 1 104 ? -7.444 7.650 3.737 1.00 97.06 104 LYS A N 1
ATOM 850 C CA . LYS A 1 104 ? -8.036 8.895 3.241 1.00 97.06 104 LYS A CA 1
ATOM 851 C C . LYS A 1 104 ? -9.554 8.786 3.097 1.00 97.06 104 LYS A C 1
ATOM 853 O O . LYS A 1 104 ? -10.269 9.632 3.622 1.00 97.06 104 LYS A O 1
ATOM 858 N N . LEU A 1 105 ? -10.040 7.725 2.447 1.00 96.12 105 LEU A N 1
ATOM 859 C CA . LEU A 1 105 ? -11.474 7.487 2.256 1.00 96.12 105 LEU A CA 1
ATOM 860 C C . LEU A 1 105 ? -12.230 7.425 3.592 1.00 96.12 105 LEU A C 1
ATOM 862 O O . LEU A 1 105 ? -13.317 7.992 3.719 1.00 96.12 105 LEU A O 1
ATOM 866 N N . ARG A 1 106 ? -11.657 6.756 4.599 1.00 94.38 106 ARG A N 1
ATOM 867 C CA . ARG A 1 106 ? -12.260 6.666 5.937 1.00 94.38 106 ARG A CA 1
ATOM 868 C C . ARG A 1 106 ? -12.284 8.014 6.650 1.00 94.38 106 ARG A C 1
ATOM 870 O O . ARG A 1 106 ? -13.322 8.368 7.193 1.00 94.38 106 ARG A O 1
ATOM 877 N N . LEU A 1 107 ? -11.192 8.778 6.598 1.00 94.06 107 LEU A N 1
ATOM 878 C CA . LEU A 1 107 ? -11.124 10.127 7.173 1.00 94.06 107 LEU A CA 1
ATOM 879 C C . LEU A 1 107 ? -12.119 11.094 6.514 1.00 94.06 107 LEU A C 1
ATOM 881 O O . LEU A 1 107 ? -12.786 11.854 7.212 1.00 94.06 107 LEU A O 1
ATOM 885 N N . ASP A 1 108 ? -12.265 11.035 5.188 1.00 93.56 108 ASP A N 1
ATOM 886 C CA . ASP A 1 108 ? -13.258 11.830 4.451 1.00 93.56 108 ASP A CA 1
ATOM 887 C C . ASP A 1 108 ? -14.696 11.457 4.853 1.00 93.56 108 ASP A C 1
ATOM 889 O O . ASP A 1 108 ? -15.561 12.325 4.988 1.00 93.56 108 ASP A O 1
ATOM 893 N N . SER A 1 109 ? -14.949 10.168 5.098 1.00 90.31 109 SER A N 1
ATOM 894 C CA . SER A 1 109 ? -16.262 9.668 5.525 1.00 90.31 109 SER A CA 1
ATOM 895 C C . SER A 1 109 ? -16.606 10.061 6.969 1.00 90.31 109 SER A C 1
ATOM 897 O O . SER A 1 109 ? -17.759 10.384 7.257 1.00 90.31 109 SER A O 1
ATOM 899 N N . ASP A 1 110 ? -15.617 10.068 7.866 1.00 79.94 110 ASP A N 1
ATOM 900 C CA . ASP A 1 110 ? -15.784 10.418 9.284 1.00 79.94 110 ASP A CA 1
ATOM 901 C C . ASP A 1 110 ? -15.977 11.936 9.471 1.00 79.94 110 ASP A C 1
ATOM 903 O O . ASP A 1 110 ? -16.861 12.384 10.206 1.00 79.94 110 ASP A O 1
ATOM 907 N N . GLY A 1 111 ? -15.246 12.749 8.697 1.00 64.44 111 GLY A N 1
ATOM 908 C CA . GLY A 1 111 ? -15.465 14.198 8.611 1.00 64.44 111 GLY A CA 1
ATOM 909 C C . GLY A 1 111 ? -16.850 14.567 8.061 1.00 64.44 111 GLY A C 1
ATOM 910 O O . GLY A 1 111 ? -17.435 15.566 8.480 1.00 64.44 111 GLY A O 1
ATOM 911 N N . GLY A 1 112 ? -17.413 13.728 7.182 1.00 56.34 112 GLY A N 1
ATOM 912 C CA . GLY A 1 112 ? -18.790 13.848 6.697 1.00 56.34 112 GLY A CA 1
ATOM 913 C C . GLY A 1 112 ? -19.856 13.478 7.737 1.00 56.34 112 GLY A C 1
ATOM 914 O O . GLY A 1 112 ? -20.927 14.085 7.747 1.00 56.34 112 GLY A O 1
ATOM 915 N N . HIS A 1 113 ? -19.567 12.539 8.647 1.00 51.78 113 HIS A N 1
ATOM 916 C CA . HIS A 1 113 ? -20.478 12.146 9.734 1.00 51.78 113 HIS A CA 1
ATOM 917 C C . HIS A 1 113 ? -20.579 13.196 10.851 1.00 51.78 113 HIS A C 1
ATOM 919 O O . HIS A 1 113 ? -21.627 13.317 11.481 1.00 51.78 113 HIS A O 1
ATOM 925 N N . SER A 1 114 ? -19.537 14.006 11.066 1.00 50.00 114 SER A N 1
ATOM 926 C CA . SER A 1 114 ? -19.566 15.106 12.046 1.00 50.00 114 SER A CA 1
ATOM 927 C C . SER A 1 114 ? -20.448 16.291 11.601 1.00 50.00 114 SER A C 1
ATOM 929 O O . SER A 1 114 ? -20.952 17.048 12.428 1.00 50.00 114 SER A O 1
ATOM 931 N N . ALA A 1 115 ? -20.713 16.433 10.294 1.00 47.94 115 ALA A N 1
ATOM 932 C CA . ALA A 1 115 ? -21.564 17.495 9.743 1.00 47.94 115 ALA A CA 1
ATOM 933 C C . ALA A 1 115 ? -23.069 17.150 9.701 1.00 47.94 115 ALA A C 1
ATOM 935 O O . ALA A 1 115 ? -23.885 18.009 9.363 1.00 47.94 115 ALA A O 1
ATOM 936 N N . ALA A 1 116 ? -23.458 15.918 10.049 1.00 43.56 116 ALA A N 1
ATOM 937 C CA . ALA A 1 116 ? -24.844 15.456 10.007 1.00 43.56 116 ALA A CA 1
ATOM 938 C C . ALA A 1 116 ? -25.367 15.101 11.407 1.00 43.56 116 ALA A C 1
ATOM 940 O O . ALA A 1 116 ? -25.535 13.938 11.762 1.00 43.56 116 ALA A O 1
ATOM 941 N N . SER A 1 117 ? -25.683 16.125 12.200 1.00 43.84 117 SER A N 1
ATOM 942 C CA . SER A 1 117 ? -26.760 16.048 13.195 1.00 43.84 117 SER A CA 1
ATOM 943 C C . SER A 1 117 ? -27.332 17.438 13.469 1.00 43.84 117 SER A C 1
ATOM 945 O O . SER A 1 117 ? -26.628 18.325 13.947 1.00 43.84 117 SER A O 1
ATOM 947 N N . PRO A 1 118 ? -28.639 17.604 13.241 1.00 49.00 118 PRO A N 1
ATOM 948 C CA . PRO A 1 118 ? -29.480 18.117 14.306 1.00 49.00 118 PRO A CA 1
ATOM 949 C C . PRO A 1 118 ? -30.608 17.120 14.597 1.00 49.00 118 PRO A C 1
ATOM 951 O O . PRO A 1 118 ? -31.371 16.742 13.710 1.00 49.00 118 PRO A O 1
ATOM 954 N N . PHE A 1 119 ? -30.677 16.707 15.864 1.00 37.03 119 PHE A N 1
ATOM 955 C CA . PHE A 1 119 ? -31.811 16.019 16.488 1.00 37.03 119 PHE A CA 1
ATOM 956 C C . PHE A 1 119 ? -33.151 16.722 16.194 1.00 37.03 119 PHE A C 1
ATOM 958 O O . PHE A 1 119 ? -33.186 17.926 15.913 1.00 37.03 119 PHE A O 1
ATOM 965 N N . PRO A 1 120 ? -34.263 15.985 16.313 1.00 43.12 120 PRO A N 1
ATOM 966 C CA . PRO A 1 120 ? -35.037 16.074 17.559 1.00 43.12 120 PRO A CA 1
ATOM 967 C C . PRO A 1 120 ? -35.039 14.787 18.391 1.00 43.12 120 PRO A C 1
ATOM 969 O O . PRO A 1 120 ? -34.943 13.685 17.807 1.00 43.12 120 PRO A O 1
#

Nearest PDB structures (foldseek):
  8j2f-assembly1_B  TM=3.714E-01  e=5.344E+00  Homo sapiens

Sequence (120 aa):
MEWFVDLGVLEKVADNPALFVRNEAYFEFRRVTELIREFETSAAVAEAIDEYRARERELAAHFDEPSPDAVAYAGVAARDDDAAERLREWRTVTRRLRELREAKLRLDSDGGHSAASPFP

pLDDT: mean 88.97, std 13.34, range [37.03, 98.5]